Protein AF-A0A843EEY3-F1 (afdb_monomer)

Mean predicted aligned error: 19.27 Å

Structure (mmCIF, N/CA/C/O backbone):
data_AF-A0A843EEY3-F1
#
_entry.id   AF-A0A843EEY3-F1
#
loop_
_atom_site.group_PDB
_atom_site.id
_atom_site.type_symbol
_atom_site.label_atom_id
_atom_site.label_alt_id
_atom_site.label_comp_id
_atom_site.label_asym_id
_atom_site.label_entity_id
_atom_site.label_seq_id
_atom_site.pdbx_PDB_ins_code
_atom_site.Cartn_x
_atom_site.Cartn_y
_atom_site.Cartn_z
_atom_site.occupancy
_atom_site.B_iso_or_equiv
_atom_site.auth_seq_id
_atom_site.auth_comp_id
_atom_site.auth_asym_id
_atom_site.auth_atom_id
_atom_site.pdbx_PDB_model_num
ATOM 1 N N . MET A 1 1 ? 2.643 -1.012 39.631 1.00 60.97 1 MET A N 1
ATOM 2 C CA . MET A 1 1 ? 1.948 -1.486 38.415 1.00 60.97 1 MET A CA 1
ATOM 3 C C . MET A 1 1 ? 1.028 -2.614 38.824 1.00 60.97 1 MET A C 1
ATOM 5 O O . MET A 1 1 ? 1.503 -3.547 39.454 1.00 60.97 1 MET A O 1
ATOM 9 N N . ASP A 1 2 ? -0.264 -2.507 38.528 1.00 75.00 2 ASP A N 1
ATOM 10 C CA . ASP A 1 2 ? -1.244 -3.528 38.911 1.00 75.00 2 ASP A CA 1
ATOM 11 C C . ASP A 1 2 ? -0.943 -4.848 38.194 1.00 75.00 2 ASP A C 1
ATOM 13 O O . ASP A 1 2 ? -0.654 -4.845 36.996 1.00 75.00 2 ASP A O 1
ATOM 17 N N . ASN A 1 3 ? -1.066 -5.982 38.886 1.00 73.00 3 ASN A N 1
ATOM 18 C CA . ASN A 1 3 ? -0.782 -7.315 38.329 1.00 73.00 3 ASN A CA 1
ATOM 19 C C . ASN A 1 3 ? -1.557 -7.593 37.026 1.00 73.00 3 ASN A C 1
ATOM 21 O O . ASN A 1 3 ? -1.072 -8.295 36.144 1.00 73.00 3 ASN A O 1
ATOM 25 N N . LYS A 1 4 ? -2.734 -6.973 36.867 1.00 73.25 4 LYS A N 1
ATOM 26 C CA . LYS A 1 4 ? -3.546 -7.020 35.642 1.00 73.25 4 LYS A CA 1
ATOM 27 C C . LYS A 1 4 ? -2.862 -6.333 34.452 1.00 73.25 4 LYS A C 1
ATOM 29 O O . LYS A 1 4 ? -2.910 -6.849 33.343 1.00 73.25 4 LYS A O 1
ATOM 34 N N . ARG A 1 5 ? -2.189 -5.199 34.679 1.00 73.94 5 ARG A N 1
ATOM 35 C CA . ARG A 1 5 ? -1.432 -4.470 33.646 1.00 73.94 5 ARG A CA 1
ATOM 36 C C . ARG A 1 5 ? -0.145 -5.208 33.272 1.00 73.94 5 ARG A C 1
ATOM 38 O O . ARG A 1 5 ? 0.226 -5.209 32.107 1.00 73.94 5 ARG A O 1
ATOM 45 N N . LEU A 1 6 ? 0.492 -5.875 34.240 1.00 74.94 6 LEU A N 1
ATOM 46 C CA . LEU A 1 6 ? 1.671 -6.713 33.997 1.00 74.94 6 LEU A CA 1
ATOM 47 C C . LEU A 1 6 ? 1.334 -7.910 33.088 1.00 74.94 6 LEU A C 1
ATOM 49 O O . LEU A 1 6 ? 2.068 -8.197 32.150 1.00 74.94 6 LEU A O 1
ATOM 53 N N . LEU A 1 7 ? 0.189 -8.559 33.325 1.00 77.81 7 LEU A N 1
ATOM 54 C CA . LEU A 1 7 ? -0.263 -9.722 32.554 1.00 77.81 7 LEU A CA 1
ATOM 55 C C . LEU A 1 7 ? -0.549 -9.359 31.087 1.00 77.81 7 LEU A C 1
ATOM 57 O O . LEU A 1 7 ? -0.146 -10.087 30.182 1.00 77.81 7 LEU A O 1
ATOM 61 N N . ILE A 1 8 ? -1.162 -8.195 30.849 1.00 79.44 8 ILE A N 1
ATOM 62 C CA . ILE A 1 8 ? -1.425 -7.681 29.496 1.00 79.44 8 ILE A CA 1
ATOM 63 C C . ILE A 1 8 ? -0.113 -7.419 28.743 1.00 79.44 8 ILE A C 1
ATOM 65 O O . ILE A 1 8 ? 0.016 -7.831 27.595 1.00 79.44 8 ILE A O 1
ATOM 69 N N . ILE A 1 9 ? 0.878 -6.801 29.394 1.00 80.44 9 ILE A N 1
ATOM 70 C CA . ILE A 1 9 ? 2.19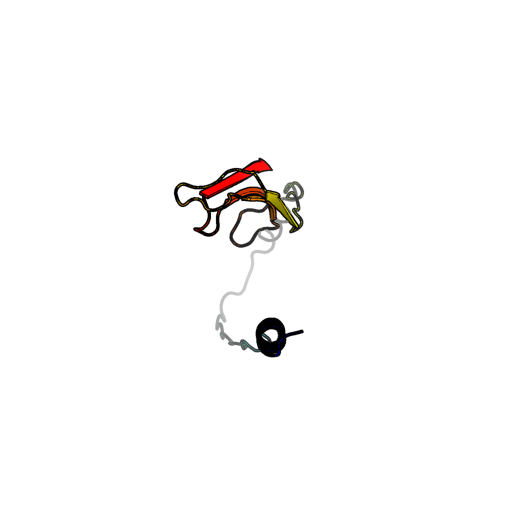1 -6.527 28.784 1.00 80.44 9 ILE A CA 1
ATOM 71 C C . ILE A 1 9 ? 2.947 -7.829 28.473 1.00 80.44 9 ILE A C 1
ATOM 73 O O . ILE A 1 9 ? 3.590 -7.943 27.434 1.00 80.44 9 ILE A O 1
ATOM 77 N N . CYS A 1 10 ? 2.861 -8.843 29.338 1.00 79.44 10 CYS A N 1
ATOM 78 C CA . CYS A 1 10 ? 3.481 -10.139 29.059 1.00 79.44 10 CYS A CA 1
ATOM 79 C C . CYS A 1 10 ? 2.838 -10.844 27.854 1.00 79.44 10 CYS A C 1
ATOM 81 O O . CYS A 1 10 ? 3.554 -11.409 27.029 1.00 79.44 10 CYS A O 1
ATOM 83 N N . LEU A 1 11 ? 1.509 -10.789 27.719 1.00 80.31 11 LEU A N 1
ATOM 84 C CA . LEU A 1 11 ? 0.793 -11.389 26.588 1.00 80.31 11 LEU A CA 1
ATOM 85 C C . LEU A 1 11 ? 1.164 -10.738 25.251 1.00 80.31 11 LEU A C 1
ATOM 87 O O . LEU A 1 11 ? 1.389 -11.451 24.273 1.00 80.31 11 LEU A O 1
ATOM 91 N N . THR A 1 12 ? 1.280 -9.408 25.203 1.00 77.75 12 THR A N 1
ATOM 92 C C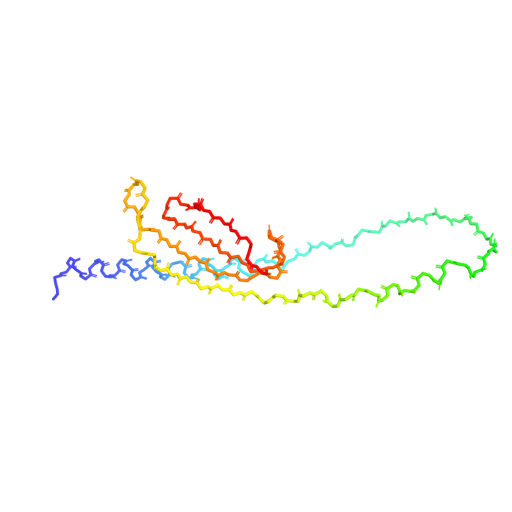A . THR A 1 12 ? 1.645 -8.704 23.964 1.00 77.75 12 THR A CA 1
ATOM 93 C C . THR A 1 12 ? 3.060 -9.050 23.504 1.00 77.75 12 THR A C 1
ATOM 95 O O . THR A 1 12 ? 3.270 -9.288 22.318 1.00 77.75 12 THR A O 1
ATOM 98 N N . ILE A 1 13 ? 4.020 -9.166 24.428 1.00 80.75 13 ILE A N 1
ATOM 99 C CA . ILE A 1 13 ? 5.407 -9.546 24.104 1.00 80.75 13 ILE A CA 1
ATOM 100 C C . ILE A 1 13 ? 5.479 -10.970 23.527 1.00 80.75 13 ILE A C 1
ATOM 102 O O . ILE A 1 13 ? 6.194 -11.201 22.552 1.00 80.75 13 ILE A O 1
ATOM 106 N N . ILE A 1 14 ? 4.718 -11.918 24.084 1.00 79.75 14 ILE A N 1
ATOM 107 C CA . ILE A 1 14 ? 4.691 -13.312 23.608 1.00 79.75 14 ILE A CA 1
ATOM 108 C C . ILE A 1 14 ? 4.133 -13.401 22.181 1.00 79.75 14 ILE A C 1
ATOM 110 O O . ILE A 1 14 ? 4.691 -14.114 21.348 1.00 79.75 14 ILE A O 1
ATOM 114 N N . ILE A 1 15 ? 3.065 -12.654 21.881 1.00 78.81 15 ILE A N 1
ATOM 115 C CA . ILE A 1 15 ? 2.452 -12.637 20.545 1.00 78.81 15 ILE A CA 1
ATOM 116 C C . ILE A 1 15 ? 3.428 -12.070 19.509 1.00 78.81 15 ILE A C 1
ATOM 118 O O . ILE A 1 15 ? 3.610 -12.668 18.450 1.00 78.81 15 ILE A O 1
ATOM 122 N N . VAL A 1 16 ? 4.104 -10.961 19.829 1.00 73.56 16 VAL A N 1
ATOM 123 C CA . VAL A 1 16 ? 5.089 -10.345 18.927 1.00 73.56 16 VAL A CA 1
ATOM 124 C C . VAL A 1 16 ? 6.239 -11.312 18.634 1.00 73.56 16 VAL A C 1
ATOM 126 O O . VAL A 1 16 ? 6.592 -11.496 17.473 1.00 73.56 16 VAL A O 1
ATOM 129 N N . LEU A 1 17 ? 6.777 -12.000 19.647 1.00 65.75 17 LEU A N 1
ATOM 130 C CA . LEU A 1 17 ? 7.860 -12.976 19.463 1.00 65.75 17 LEU A CA 1
ATOM 131 C C . LEU A 1 17 ? 7.447 -14.195 18.618 1.00 65.75 17 LEU A C 1
ATOM 133 O O . LEU A 1 17 ? 8.259 -14.696 17.840 1.00 65.75 17 LEU A O 1
ATOM 137 N N . GLY A 1 18 ? 6.198 -14.660 18.727 1.00 63.75 18 GLY A N 1
ATOM 138 C CA . GLY A 1 18 ? 5.697 -15.794 17.942 1.00 63.75 18 GLY A CA 1
ATOM 139 C C . GLY A 1 18 ? 5.648 -15.525 16.432 1.00 63.75 18 GLY A C 1
ATOM 140 O O . GLY A 1 18 ? 5.957 -16.412 15.637 1.00 63.75 18 GLY A O 1
ATOM 141 N N . ILE A 1 19 ? 5.332 -14.289 16.033 1.00 66.00 19 ILE A N 1
ATOM 142 C CA . ILE A 1 19 ? 5.238 -13.885 14.619 1.00 66.00 19 ILE A CA 1
ATOM 143 C C . ILE A 1 19 ? 6.622 -13.913 13.943 1.00 66.00 19 ILE A C 1
ATOM 145 O O . ILE A 1 19 ? 6.747 -14.375 12.807 1.00 66.00 19 ILE A O 1
ATOM 149 N N . PHE A 1 20 ? 7.680 -13.509 14.655 1.00 60.66 20 PHE A N 1
ATOM 150 C CA . PHE A 1 20 ? 9.050 -13.510 14.122 1.00 60.66 20 PHE A CA 1
ATOM 151 C C . PHE A 1 20 ? 9.599 -14.920 13.845 1.00 60.66 20 PHE A C 1
ATOM 153 O O . PHE A 1 20 ? 10.363 -15.104 12.898 1.00 60.66 20 PHE A O 1
ATOM 160 N N . ILE A 1 21 ? 9.196 -15.931 14.621 1.00 58.75 21 ILE A N 1
ATOM 161 C CA . ILE A 1 21 ? 9.662 -17.318 14.439 1.00 58.75 21 ILE A CA 1
ATOM 162 C C . ILE A 1 21 ? 8.978 -17.979 13.231 1.00 58.75 21 ILE A C 1
ATOM 164 O O . ILE A 1 21 ? 9.627 -18.711 12.483 1.00 58.75 21 ILE A O 1
ATOM 168 N N . GLY A 1 22 ? 7.691 -17.690 13.000 1.00 55.62 22 GLY A N 1
ATOM 169 C CA . GLY A 1 22 ? 6.935 -18.239 11.868 1.00 55.62 22 GLY A CA 1
ATOM 170 C C . GLY A 1 22 ? 7.460 -17.771 10.508 1.00 55.62 22 GLY A C 1
ATOM 171 O O . GLY A 1 22 ? 7.632 -18.584 9.601 1.00 55.62 22 GLY A O 1
ATOM 172 N N . ALA A 1 23 ? 7.796 -16.484 10.383 1.00 53.75 23 ALA A N 1
ATOM 173 C CA . ALA A 1 23 ? 8.346 -15.925 9.146 1.00 53.75 23 ALA A CA 1
ATOM 174 C C . ALA A 1 23 ? 9.760 -16.454 8.831 1.00 53.75 23 ALA A C 1
ATOM 176 O O . ALA A 1 23 ? 10.097 -16.670 7.667 1.00 53.75 23 ALA A O 1
ATOM 177 N N . PHE A 1 24 ? 10.577 -16.729 9.856 1.00 53.81 24 PHE A N 1
ATOM 178 C CA . PHE A 1 24 ? 11.932 -17.257 9.668 1.00 53.81 24 PHE A CA 1
ATOM 179 C C . PHE A 1 24 ? 11.942 -18.723 9.201 1.00 53.81 24 PHE A C 1
ATOM 181 O O . PHE A 1 24 ? 12.844 -19.137 8.475 1.00 53.81 24 PHE A O 1
ATOM 188 N N . TYR A 1 25 ? 10.925 -19.513 9.568 1.00 56.66 25 TYR A N 1
ATOM 189 C CA . TYR A 1 25 ? 10.840 -20.925 9.178 1.00 56.66 25 TYR A CA 1
ATOM 190 C C . TYR A 1 25 ? 10.437 -21.120 7.707 1.00 56.66 25 TYR A C 1
ATOM 192 O O . TYR A 1 25 ? 10.931 -22.035 7.049 1.00 56.66 25 TYR A O 1
ATOM 200 N N . VAL A 1 26 ? 9.587 -20.241 7.165 1.00 52.75 26 VAL A N 1
ATOM 201 C CA . VAL A 1 26 ? 9.113 -20.327 5.770 1.00 52.75 26 VAL A CA 1
ATOM 202 C C . VAL A 1 26 ? 10.234 -20.027 4.767 1.00 52.75 26 VAL A C 1
ATOM 204 O O . VAL A 1 26 ? 10.290 -20.643 3.706 1.00 52.75 26 VAL A O 1
ATOM 207 N N . MET A 1 27 ? 11.193 -19.167 5.121 1.00 46.66 27 MET A N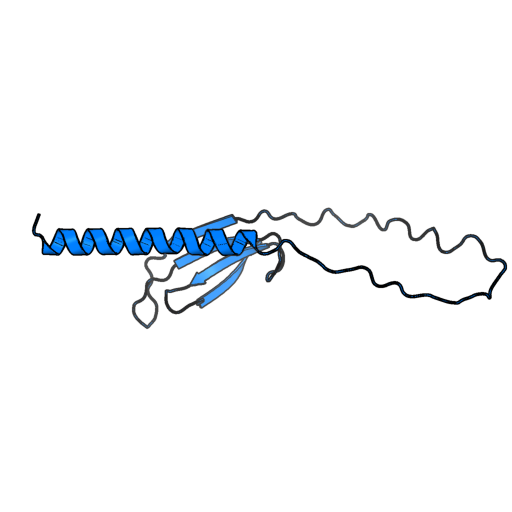 1
ATOM 208 C CA . MET A 1 27 ? 12.293 -18.794 4.222 1.00 46.66 27 MET A CA 1
ATOM 209 C C . MET A 1 27 ? 13.337 -19.911 4.013 1.00 46.66 27 MET A C 1
ATOM 211 O O . MET A 1 27 ? 14.090 -19.868 3.045 1.00 46.66 27 MET A O 1
ATOM 215 N N . ASN A 1 28 ? 13.394 -20.921 4.893 1.00 50.53 28 ASN A N 1
ATOM 216 C CA . ASN A 1 28 ? 14.415 -21.978 4.848 1.00 50.53 28 ASN A CA 1
ATOM 217 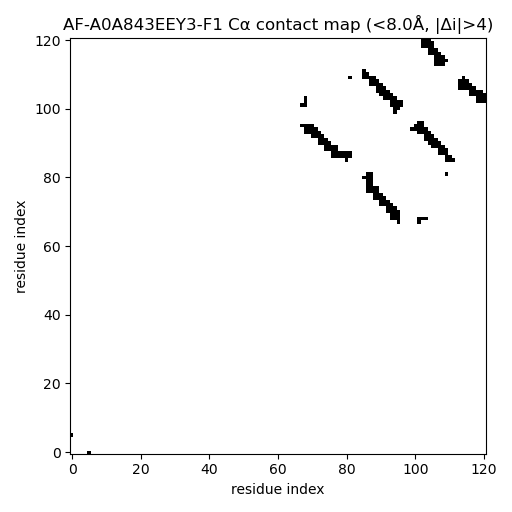C C . ASN A 1 28 ? 13.931 -23.295 4.196 1.00 50.53 28 ASN A C 1
ATOM 219 O O . ASN A 1 28 ? 14.676 -24.272 4.167 1.00 50.53 28 ASN A O 1
ATOM 223 N N . SER A 1 29 ? 12.697 -23.347 3.673 1.00 47.31 29 SER A N 1
ATOM 224 C CA . SER A 1 29 ? 12.103 -24.574 3.106 1.00 47.31 29 SER A CA 1
ATOM 225 C C . SER A 1 29 ? 12.149 -24.672 1.572 1.00 47.31 29 SER A C 1
ATOM 227 O O . SER A 1 29 ? 11.669 -25.663 1.025 1.00 47.31 29 SER A O 1
ATOM 229 N N . ASN A 1 30 ? 12.746 -23.712 0.858 1.00 48.00 30 ASN A N 1
ATOM 230 C CA . ASN A 1 30 ? 12.754 -23.719 -0.617 1.00 48.00 30 ASN A CA 1
ATOM 231 C C . ASN A 1 30 ? 14.033 -24.308 -1.235 1.00 48.00 30 ASN A C 1
ATOM 233 O O . ASN A 1 30 ? 14.332 -24.065 -2.400 1.00 48.00 30 ASN A O 1
ATOM 237 N N . ASN A 1 31 ? 14.779 -25.116 -0.479 1.00 52.81 31 ASN A N 1
ATOM 238 C CA . ASN A 1 31 ? 15.873 -25.917 -1.019 1.00 52.81 31 ASN A CA 1
ATOM 239 C C . ASN A 1 31 ? 15.448 -27.379 -1.137 1.00 52.81 31 ASN A C 1
ATOM 241 O O . ASN A 1 31 ? 15.730 -28.179 -0.245 1.00 52.81 31 ASN A O 1
ATOM 245 N N . SER A 1 32 ? 14.818 -27.746 -2.256 1.00 47.16 32 SER A N 1
ATOM 246 C CA . SER A 1 32 ? 15.125 -29.002 -2.953 1.00 47.16 32 SER A CA 1
ATOM 247 C C . SER A 1 32 ? 14.286 -29.221 -4.210 1.00 47.16 32 SER A C 1
ATOM 249 O O . SER A 1 32 ? 13.068 -29.264 -4.122 1.00 47.16 32 SER A O 1
ATOM 251 N N . LYS A 1 33 ? 15.029 -29.580 -5.268 1.00 49.09 33 LYS A N 1
ATOM 252 C CA . LYS A 1 33 ? 14.724 -30.566 -6.321 1.00 49.09 33 LYS A CA 1
ATOM 253 C C . LYS A 1 33 ? 13.689 -30.189 -7.375 1.00 49.09 33 LYS A C 1
ATOM 255 O O . LYS A 1 33 ? 12.537 -29.991 -7.050 1.00 49.09 33 LYS A O 1
ATOM 260 N N . ASP A 1 34 ? 14.146 -30.234 -8.627 1.00 46.41 34 ASP A N 1
ATOM 261 C CA . ASP A 1 34 ? 13.678 -31.185 -9.651 1.00 46.41 34 ASP A CA 1
ATOM 262 C C . ASP A 1 34 ? 14.841 -31.374 -10.653 1.00 46.41 34 ASP A C 1
ATOM 264 O O . ASP A 1 34 ? 15.374 -30.407 -11.187 1.00 46.41 34 ASP A O 1
ATOM 268 N N . ILE A 1 35 ? 15.588 -32.483 -10.587 1.00 46.72 35 ILE A N 1
ATOM 269 C CA . ILE A 1 35 ? 15.391 -33.778 -11.268 1.00 46.72 35 ILE A CA 1
ATOM 270 C C . ILE A 1 35 ? 15.475 -33.664 -12.796 1.00 46.72 35 ILE A C 1
ATOM 272 O O . ILE A 1 35 ? 14.621 -33.115 -13.479 1.00 46.72 35 ILE A O 1
ATOM 276 N N . SER A 1 36 ? 16.574 -34.232 -13.288 1.00 48.31 36 SER A N 1
ATOM 277 C CA . SER A 1 36 ? 16.856 -34.615 -14.661 1.00 48.31 36 SER A CA 1
ATOM 278 C C . SER A 1 36 ? 15.842 -35.629 -15.180 1.00 48.31 36 SER A C 1
ATOM 280 O O . SER A 1 36 ? 15.781 -36.723 -14.622 1.00 48.31 36 SER A O 1
ATOM 282 N N . ASP A 1 37 ? 15.194 -35.333 -16.303 1.00 42.19 37 ASP A N 1
ATOM 283 C CA . ASP A 1 37 ? 14.621 -36.365 -17.163 1.00 42.19 37 ASP A CA 1
ATOM 284 C C . ASP A 1 37 ? 15.286 -36.318 -18.537 1.00 42.19 37 ASP A C 1
ATOM 286 O O . ASP A 1 37 ? 15.348 -35.302 -19.231 1.00 42.19 37 ASP A O 1
ATOM 290 N N . SER A 1 38 ? 15.862 -37.464 -18.870 1.00 49.03 38 SER A N 1
ATOM 291 C CA . SER A 1 38 ? 16.482 -37.793 -20.140 1.00 49.03 38 SER A CA 1
ATOM 292 C C . SER A 1 38 ? 15.375 -38.082 -21.149 1.00 49.03 38 SER A C 1
ATOM 294 O O . SER A 1 38 ? 14.571 -38.987 -20.950 1.00 49.03 38 SER A O 1
ATOM 296 N N . ALA A 1 39 ? 15.341 -37.327 -22.245 1.00 43.16 39 ALA A N 1
ATOM 297 C CA . ALA A 1 39 ? 14.574 -37.698 -23.425 1.00 43.16 39 ALA A CA 1
ATOM 298 C C . ALA A 1 39 ? 15.559 -38.111 -24.519 1.00 43.16 39 ALA A C 1
ATOM 300 O O . ALA A 1 39 ? 16.147 -37.272 -25.205 1.00 43.16 39 ALA A O 1
ATOM 301 N N . ASP A 1 40 ? 15.748 -39.425 -24.632 1.00 45.19 40 ASP A N 1
ATOM 302 C CA . ASP A 1 40 ? 16.279 -40.090 -25.815 1.00 45.19 40 ASP A CA 1
ATOM 303 C C . ASP A 1 40 ? 15.550 -39.573 -27.063 1.00 45.19 40 ASP A C 1
ATOM 305 O O . ASP A 1 40 ? 14.380 -39.885 -27.293 1.00 45.19 40 ASP A O 1
ATOM 309 N N . LEU A 1 41 ? 16.244 -38.803 -27.901 1.00 45.50 41 LEU A N 1
ATOM 310 C CA . LEU A 1 41 ? 15.810 -38.546 -29.269 1.00 45.50 41 LEU A CA 1
ATOM 311 C C . LEU A 1 41 ? 16.693 -39.352 -30.214 1.00 45.50 41 LEU A C 1
ATOM 313 O O . LEU A 1 41 ? 17.769 -38.936 -30.639 1.00 45.50 41 LEU A O 1
ATOM 317 N N . ASN A 1 42 ? 16.183 -40.540 -30.533 1.00 45.72 42 ASN A N 1
ATOM 318 C CA . ASN A 1 42 ? 16.512 -41.270 -31.747 1.00 45.72 42 ASN A CA 1
ATOM 319 C C . ASN A 1 42 ? 16.244 -40.358 -32.952 1.00 45.72 42 ASN A C 1
ATOM 321 O O . ASN A 1 42 ? 15.089 -40.107 -33.291 1.00 45.72 42 ASN A O 1
ATOM 325 N N . LEU A 1 43 ? 17.297 -39.889 -33.616 1.00 39.88 43 LEU A N 1
ATOM 326 C CA . LEU A 1 43 ? 17.194 -39.437 -34.999 1.00 39.88 43 LEU A CA 1
ATOM 327 C C . LEU A 1 43 ? 18.508 -39.706 -35.737 1.00 39.88 43 LEU A C 1
ATOM 329 O O . LEU A 1 43 ? 19.292 -38.810 -36.041 1.00 39.88 43 LEU A O 1
ATOM 333 N N . SER A 1 44 ? 18.763 -40.987 -35.999 1.00 47.41 44 SER A N 1
ATOM 334 C CA . SER A 1 44 ? 19.738 -41.437 -36.991 1.00 47.41 44 SER A CA 1
ATOM 335 C C . SER A 1 44 ? 19.135 -41.339 -38.397 1.00 47.41 44 SER A C 1
ATOM 337 O O . SER A 1 44 ? 18.759 -42.351 -38.972 1.00 47.41 44 SER A O 1
ATOM 339 N N . ASP A 1 45 ? 18.978 -40.120 -38.897 1.00 50.12 45 ASP A N 1
ATOM 340 C CA . ASP A 1 45 ? 18.871 -39.754 -40.319 1.00 50.12 45 ASP A CA 1
ATOM 341 C C . ASP A 1 45 ? 18.564 -38.255 -40.305 1.00 50.12 45 ASP A C 1
ATOM 343 O O . ASP A 1 45 ? 17.506 -37.830 -39.861 1.00 50.12 45 ASP A O 1
ATOM 347 N N . ILE A 1 46 ? 19.503 -37.371 -40.605 1.00 44.88 46 ILE A N 1
ATOM 348 C CA . ILE A 1 46 ? 19.783 -36.968 -41.979 1.00 44.88 46 ILE A CA 1
ATOM 349 C C . ILE A 1 46 ? 21.188 -36.367 -41.977 1.00 44.88 46 ILE A C 1
ATOM 351 O O . ILE A 1 46 ? 21.476 -35.371 -41.307 1.00 44.88 46 ILE A O 1
ATOM 355 N N . ARG A 1 47 ? 22.083 -37.022 -42.712 1.00 39.00 47 ARG A N 1
ATOM 356 C CA . ARG A 1 47 ? 23.365 -36.461 -43.120 1.00 39.00 47 ARG A CA 1
ATOM 357 C C . ARG A 1 47 ? 23.131 -35.494 -44.281 1.00 39.00 47 ARG A C 1
ATOM 359 O O . ARG A 1 47 ? 22.273 -35.726 -45.121 1.00 39.00 47 ARG A O 1
ATOM 366 N N . GLU A 1 48 ? 24.035 -34.526 -44.333 1.00 38.38 48 GLU A N 1
ATOM 367 C CA . GLU A 1 48 ? 24.436 -33.739 -45.499 1.00 38.38 48 GLU A CA 1
ATOM 368 C C . GLU A 1 48 ? 23.694 -32.428 -45.797 1.00 38.38 48 GLU A C 1
ATOM 370 O O . GLU A 1 48 ? 22.562 -32.370 -46.257 1.00 38.38 48 GLU A O 1
ATOM 375 N N . ASP A 1 49 ? 24.485 -31.377 -45.575 1.00 39.78 49 ASP A N 1
ATOM 376 C CA . ASP A 1 49 ? 24.631 -30.216 -46.439 1.00 39.78 49 ASP A CA 1
ATOM 377 C C . ASP A 1 49 ? 23.447 -29.258 -46.527 1.00 39.78 49 ASP A C 1
ATOM 379 O O . ASP A 1 49 ? 22.550 -29.391 -47.347 1.00 39.78 49 ASP A O 1
ATOM 383 N N . ASN A 1 50 ? 23.496 -28.227 -45.683 1.00 38.94 50 ASN A N 1
ATOM 384 C CA . ASN A 1 50 ? 23.432 -26.835 -46.129 1.00 38.94 50 ASN A CA 1
ATOM 385 C C . ASN A 1 50 ? 23.946 -25.950 -44.990 1.00 38.94 50 ASN A C 1
ATOM 387 O O . ASN A 1 50 ? 23.221 -25.432 -44.138 1.00 38.94 50 ASN A O 1
ATOM 391 N N . SER A 1 51 ? 25.268 -25.827 -44.961 1.00 42.25 51 SER A N 1
ATOM 392 C CA . SER A 1 51 ? 25.968 -24.792 -44.224 1.00 42.25 51 SER A CA 1
ATOM 393 C C . SER A 1 51 ? 25.433 -23.400 -44.583 1.00 42.25 51 SER A C 1
ATOM 395 O O . SER A 1 51 ? 25.307 -23.071 -45.758 1.00 42.25 51 SER A O 1
ATOM 397 N N . SER A 1 52 ? 25.306 -22.551 -43.559 1.00 43.03 52 SER A N 1
ATOM 398 C CA . SER A 1 52 ? 25.668 -21.120 -43.590 1.00 43.03 52 SER A CA 1
ATOM 399 C C . SER A 1 52 ? 24.599 -20.015 -43.633 1.00 43.03 52 SER A C 1
ATOM 401 O O . SER A 1 52 ? 25.008 -18.858 -43.649 1.00 43.03 52 SER A O 1
ATOM 403 N N . GLU A 1 53 ? 23.292 -20.279 -43.484 1.00 43.97 53 GLU A N 1
ATOM 404 C CA . GLU A 1 53 ? 22.305 -19.1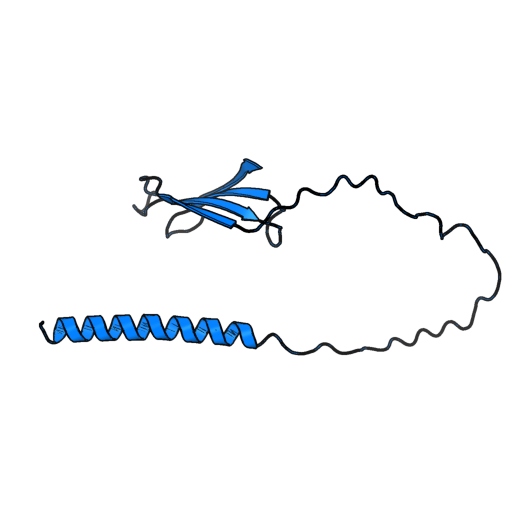66 -43.426 1.00 43.97 53 GLU A CA 1
ATOM 405 C C . GLU A 1 53 ? 21.556 -18.957 -42.095 1.00 43.97 53 GLU A C 1
ATOM 407 O O . GLU A 1 53 ? 21.085 -17.854 -41.840 1.00 43.97 53 GLU A O 1
ATOM 412 N N . ILE A 1 54 ? 21.540 -19.913 -41.156 1.00 41.94 54 ILE A N 1
ATOM 413 C CA . ILE A 1 54 ? 20.753 -19.768 -39.900 1.00 41.94 54 ILE A CA 1
ATOM 414 C C . ILE A 1 54 ? 21.603 -19.269 -38.705 1.00 41.94 54 ILE A C 1
ATOM 416 O O . ILE A 1 54 ? 21.150 -19.198 -37.568 1.00 41.94 54 ILE A O 1
ATOM 420 N N . LYS A 1 55 ? 22.861 -18.866 -38.933 1.00 40.97 55 LYS A N 1
ATOM 421 C CA . LYS A 1 55 ? 23.774 -18.350 -37.883 1.00 40.97 55 LYS A CA 1
ATOM 422 C C . LYS A 1 55 ? 24.087 -16.851 -37.992 1.00 40.97 55 LYS A C 1
ATOM 424 O O . LYS A 1 55 ? 25.135 -16.407 -37.531 1.00 40.97 55 LYS A O 1
ATOM 429 N N . LYS A 1 56 ? 23.181 -16.061 -38.583 1.00 42.75 56 LYS A N 1
ATOM 430 C CA . LYS A 1 56 ? 23.293 -14.590 -38.680 1.00 42.75 56 LYS A CA 1
ATOM 431 C C . LYS A 1 56 ? 22.038 -13.801 -38.280 1.00 42.75 56 LYS A C 1
ATOM 433 O O . LYS A 1 56 ? 21.975 -12.614 -38.560 1.00 42.75 56 LYS A O 1
ATOM 438 N N . ALA A 1 57 ? 21.107 -14.382 -37.524 1.00 40.38 57 ALA A N 1
ATOM 439 C CA . ALA A 1 57 ? 20.172 -13.579 -36.720 1.00 40.38 57 ALA A CA 1
ATOM 440 C C . ALA A 1 57 ? 20.822 -13.182 -35.373 1.00 40.38 57 ALA A C 1
ATOM 442 O O . ALA A 1 57 ? 20.218 -13.276 -34.309 1.00 40.38 57 ALA A O 1
ATOM 443 N N . TYR A 1 58 ? 22.109 -12.818 -35.419 1.00 40.38 58 TYR A N 1
ATOM 444 C CA . TYR A 1 58 ? 22.802 -12.195 -34.303 1.00 40.38 58 TYR A CA 1
ATOM 445 C C . TYR A 1 58 ? 22.301 -10.760 -34.201 1.00 40.38 58 TYR A C 1
ATOM 447 O O . TYR A 1 58 ? 22.531 -9.963 -35.104 1.00 40.38 58 TYR A O 1
ATOM 455 N N . MET A 1 59 ? 21.715 -10.457 -33.049 1.00 49.38 59 MET A N 1
ATOM 456 C CA . MET A 1 59 ? 21.733 -9.127 -32.451 1.00 49.38 59 MET A CA 1
ATOM 457 C C . MET A 1 59 ? 20.951 -8.067 -33.223 1.00 49.38 59 MET A C 1
ATOM 459 O O . MET A 1 59 ? 21.520 -7.140 -33.791 1.00 49.38 59 MET A O 1
ATOM 463 N N . ASP A 1 60 ? 19.627 -8.134 -33.106 1.00 47.50 60 ASP A N 1
ATOM 464 C CA . ASP A 1 60 ? 18.864 -6.896 -32.976 1.00 47.50 60 ASP A CA 1
ATOM 465 C C . ASP A 1 60 ? 19.204 -6.279 -31.606 1.00 47.50 60 ASP A C 1
ATOM 467 O O . ASP A 1 60 ? 18.531 -6.490 -30.599 1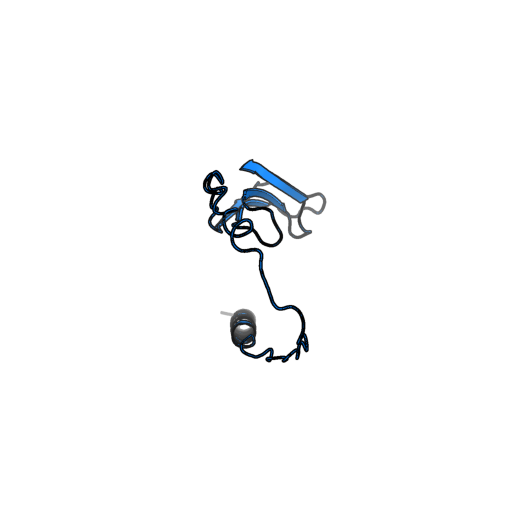.00 47.50 60 ASP A O 1
ATOM 471 N N . SER A 1 61 ? 20.366 -5.629 -31.534 1.00 46.16 61 SER A N 1
ATOM 472 C CA . SER A 1 61 ? 20.836 -4.888 -30.365 1.00 46.16 61 SER A CA 1
ATOM 473 C C . SER A 1 61 ? 20.332 -3.442 -30.377 1.00 46.16 61 SER A C 1
ATOM 475 O O . SER A 1 61 ? 21.008 -2.568 -29.843 1.00 46.16 61 SER A O 1
ATOM 477 N N . ASP A 1 62 ? 19.164 -3.183 -30.972 1.00 50.25 62 ASP A N 1
ATOM 478 C CA . ASP A 1 62 ? 18.445 -1.913 -30.825 1.00 50.25 62 ASP A CA 1
ATOM 479 C C . ASP A 1 62 ? 17.426 -1.950 -29.673 1.00 50.25 62 ASP A C 1
ATOM 481 O O . ASP A 1 62 ? 16.611 -1.033 -29.507 1.00 50.25 62 ASP A O 1
ATOM 485 N N . SER A 1 63 ? 17.498 -2.957 -28.792 1.00 55.28 63 SER A N 1
ATOM 486 C CA . SER A 1 63 ? 16.849 -2.874 -27.486 1.00 55.28 63 SER A CA 1
ATOM 487 C C . SER A 1 63 ? 17.518 -1.753 -26.687 1.00 55.28 63 SER A C 1
ATOM 489 O O . SER A 1 63 ? 18.535 -1.960 -26.017 1.00 55.28 63 SER A O 1
ATOM 491 N N . LYS A 1 64 ? 16.949 -0.543 -26.758 1.00 61.56 64 LYS A N 1
ATOM 492 C CA . LYS A 1 64 ? 17.197 0.526 -25.781 1.00 61.56 64 LYS A CA 1
ATOM 493 C C . LYS A 1 64 ? 17.236 -0.122 -24.394 1.00 61.56 64 LYS A C 1
ATOM 495 O O . LYS A 1 64 ? 16.360 -0.953 -24.136 1.00 61.56 64 L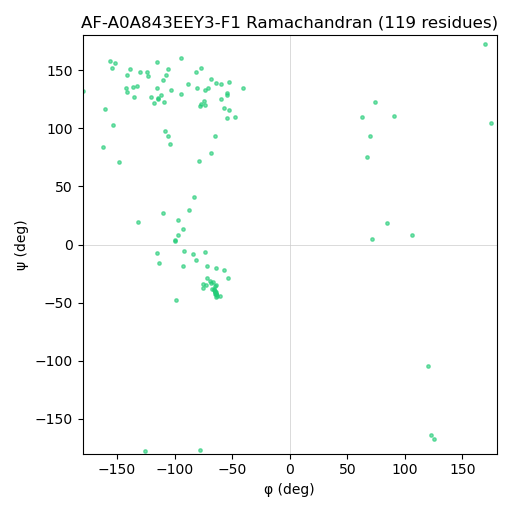YS A O 1
ATOM 500 N N . PRO A 1 65 ? 18.208 0.207 -23.523 1.00 59.91 65 PRO A N 1
ATOM 501 C CA . PRO A 1 65 ? 18.271 -0.405 -22.205 1.00 59.91 65 PRO A CA 1
ATOM 502 C C . PRO A 1 65 ? 16.903 -0.238 -21.547 1.00 59.91 65 PRO A C 1
ATOM 504 O O . PRO A 1 65 ? 16.429 0.890 -21.380 1.00 59.91 65 PRO A O 1
ATOM 507 N N . ALA A 1 66 ? 16.228 -1.362 -21.284 1.00 70.50 66 ALA A N 1
ATOM 508 C CA . ALA A 1 66 ? 14.939 -1.348 -20.617 1.00 70.50 66 ALA A CA 1
ATOM 509 C C . ALA A 1 66 ? 15.124 -0.576 -19.310 1.00 70.50 66 ALA A C 1
ATOM 511 O O . ALA A 1 66 ? 16.103 -0.798 -18.591 1.00 70.50 66 ALA A O 1
ATOM 512 N N . LYS A 1 67 ? 14.238 0.389 -19.043 1.00 80.12 67 LYS A N 1
ATOM 513 C CA . LYS A 1 67 ? 14.324 1.199 -17.829 1.00 80.12 67 LYS A CA 1
ATOM 514 C C . LYS A 1 67 ? 14.289 0.246 -16.634 1.00 80.12 67 LYS A C 1
ATOM 516 O O . LYS A 1 67 ? 13.320 -0.487 -16.460 1.00 80.12 67 LYS A O 1
ATOM 521 N N . HIS A 1 68 ? 15.371 0.233 -15.864 1.00 87.56 68 HIS A N 1
ATOM 522 C CA . HIS A 1 68 ? 15.468 -0.559 -14.649 1.00 87.56 68 HIS A CA 1
ATOM 523 C C . HIS A 1 68 ? 14.757 0.184 -13.517 1.00 87.56 68 HIS A C 1
ATOM 525 O O . HIS A 1 68 ? 14.925 1.398 -13.374 1.00 87.56 68 HIS A O 1
ATOM 531 N N . TYR A 1 69 ? 13.955 -0.542 -12.746 1.00 92.44 69 TYR A N 1
ATOM 532 C CA . TYR A 1 69 ? 13.258 -0.037 -11.571 1.00 92.44 69 TYR A CA 1
ATOM 533 C C . TYR A 1 69 ? 13.713 -0.860 -10.375 1.00 92.44 69 TYR A C 1
ATOM 535 O O . TYR A 1 69 ? 13.631 -2.084 -10.418 1.00 92.44 69 TYR A O 1
ATOM 543 N N . ASP A 1 70 ? 14.179 -0.187 -9.329 1.00 93.50 70 ASP A N 1
ATOM 544 C CA . ASP A 1 70 ? 14.468 -0.821 -8.044 1.00 93.50 70 ASP A CA 1
ATOM 545 C C . ASP A 1 70 ? 13.175 -0.967 -7.235 1.00 93.50 70 ASP A C 1
ATOM 547 O O . ASP A 1 70 ? 12.290 -0.109 -7.321 1.00 93.50 70 ASP A O 1
ATOM 551 N N . ASP A 1 71 ? 13.084 -2.009 -6.411 1.00 95.50 71 ASP A N 1
ATOM 552 C CA . ASP A 1 71 ? 11.941 -2.212 -5.520 1.00 95.50 71 ASP A CA 1
ATOM 553 C C . ASP A 1 71 ? 12.039 -1.292 -4.296 1.00 95.50 71 ASP A C 1
ATOM 555 O O . ASP A 1 71 ? 12.983 -1.374 -3.504 1.00 95.50 71 ASP A O 1
ATOM 559 N N . TRP A 1 72 ? 11.054 -0.413 -4.113 1.00 96.31 72 TRP A N 1
ATOM 560 C CA . TRP A 1 72 ? 10.927 0.415 -2.910 1.00 96.31 72 TRP A CA 1
ATOM 561 C C . TRP A 1 72 ? 9.486 0.870 -2.701 1.00 96.31 72 TRP A C 1
ATOM 563 O O . TRP A 1 72 ? 8.723 0.964 -3.653 1.00 96.31 72 TRP A O 1
ATOM 573 N N . GLN A 1 73 ? 9.123 1.227 -1.468 1.00 97.06 73 GLN A N 1
ATOM 574 C CA . GLN A 1 73 ? 7.793 1.736 -1.127 1.00 97.06 73 GLN A CA 1
ATOM 575 C C . GLN A 1 73 ? 7.876 2.854 -0.084 1.00 97.06 73 GLN A C 1
ATOM 577 O O . GLN A 1 73 ? 8.745 2.848 0.790 1.00 97.06 73 GLN A O 1
ATOM 582 N N . LYS A 1 74 ? 6.973 3.831 -0.195 1.00 96.62 74 LYS A N 1
ATOM 583 C CA . LYS A 1 74 ? 6.760 4.911 0.771 1.00 96.62 74 LYS A CA 1
ATOM 584 C C . LYS A 1 74 ? 5.275 5.108 1.021 1.00 96.62 74 LYS A C 1
ATOM 586 O O . LYS A 1 74 ? 4.527 5.372 0.082 1.00 96.62 74 LYS A O 1
ATOM 591 N N . ASP A 1 75 ? 4.897 5.082 2.290 1.00 95.88 75 ASP A N 1
ATOM 592 C CA . ASP A 1 75 ? 3.511 5.227 2.721 1.00 95.88 75 ASP A CA 1
ATOM 593 C C . ASP A 1 75 ? 3.276 6.595 3.363 1.00 95.88 75 ASP A C 1
ATOM 595 O O . ASP A 1 75 ? 4.151 7.161 4.025 1.00 95.88 75 ASP A O 1
ATOM 599 N N . TYR A 1 76 ? 2.079 7.128 3.149 1.00 95.25 76 TYR A N 1
ATOM 600 C CA . TYR A 1 76 ? 1.647 8.439 3.603 1.00 95.25 76 TYR A CA 1
ATOM 601 C C . TYR A 1 76 ? 0.236 8.343 4.181 1.00 95.25 76 TYR A C 1
ATOM 603 O O . TYR A 1 76 ? -0.662 7.766 3.569 1.00 95.25 76 TYR A O 1
ATOM 611 N N . GLU A 1 77 ? 0.017 8.979 5.327 1.00 94.25 77 GLU A N 1
ATOM 612 C CA . GLU A 1 77 ? -1.334 9.248 5.815 1.00 94.25 77 GLU A CA 1
ATOM 613 C C . GLU A 1 77 ? -1.965 10.362 4.980 1.00 94.25 77 GLU A C 1
ATOM 615 O O . GLU A 1 77 ? -1.343 11.398 4.729 1.00 94.25 77 GLU A O 1
ATOM 620 N N . THR A 1 78 ? -3.208 10.161 4.544 1.00 94.62 78 THR A N 1
ATOM 621 C CA . THR A 1 78 ? -3.927 11.178 3.759 1.00 94.62 78 THR A CA 1
ATOM 622 C C . THR A 1 78 ? -4.781 12.103 4.627 1.00 94.62 78 THR A C 1
ATOM 624 O O . THR A 1 78 ? -5.172 13.177 4.177 1.00 94.62 78 THR A O 1
ATOM 627 N N . GLY A 1 79 ? -5.084 11.692 5.865 1.00 96.12 79 GLY A N 1
ATOM 628 C CA . GLY A 1 79 ? -6.064 12.352 6.733 1.00 96.12 79 GLY A CA 1
ATOM 629 C C . GLY A 1 79 ? -7.522 12.157 6.292 1.00 96.12 79 GLY A C 1
ATOM 630 O O . GLY A 1 79 ? -8.418 12.749 6.892 1.00 96.12 79 GLY A O 1
ATOM 631 N N . LEU A 1 80 ? -7.761 11.351 5.254 1.00 96.31 80 LEU A N 1
ATOM 632 C CA . LEU A 1 80 ? -9.086 10.967 4.780 1.00 96.31 80 LEU A CA 1
ATOM 633 C C . LEU A 1 80 ? -9.508 9.634 5.400 1.00 96.31 80 LEU A C 1
ATOM 635 O O . LEU A 1 80 ? -8.670 8.858 5.860 1.00 96.31 80 LEU A O 1
ATOM 639 N N . TYR A 1 81 ? -10.811 9.377 5.372 1.00 95.94 81 TYR A N 1
ATOM 640 C CA . TYR A 1 81 ? -11.426 8.154 5.873 1.00 95.94 81 TYR A CA 1
ATOM 641 C C . TYR A 1 81 ? -12.358 7.587 4.802 1.00 95.94 81 TYR A C 1
ATOM 643 O O . TYR A 1 81 ? -12.925 8.353 4.016 1.00 95.94 81 TYR A O 1
ATOM 651 N N . ASP A 1 82 ? -12.489 6.266 4.753 1.00 94.12 82 ASP A N 1
ATOM 652 C CA . ASP A 1 82 ? -13.442 5.593 3.874 1.00 94.12 82 ASP A CA 1
ATOM 653 C C . ASP A 1 82 ? -14.879 5.653 4.429 1.00 94.12 82 ASP A C 1
ATOM 655 O O . ASP A 1 82 ? -15.158 6.288 5.451 1.00 94.12 82 ASP A O 1
ATOM 659 N N . GLU A 1 83 ? -15.823 5.017 3.732 1.00 94.75 83 GLU A N 1
ATOM 660 C CA . GLU A 1 83 ? -17.240 5.008 4.120 1.00 94.75 83 GLU A CA 1
ATOM 661 C C . GLU A 1 83 ? -17.518 4.303 5.461 1.00 94.75 83 GLU A C 1
ATOM 663 O O . GLU A 1 83 ? -18.545 4.570 6.090 1.00 94.75 83 GLU A O 1
ATOM 668 N N . TYR A 1 84 ? -16.602 3.445 5.921 1.00 94.94 84 TYR A N 1
ATOM 669 C CA . TYR A 1 84 ? -16.687 2.724 7.193 1.00 94.94 84 TYR A CA 1
ATOM 670 C C . TYR A 1 84 ? -16.002 3.486 8.336 1.00 94.94 84 TYR A C 1
ATOM 672 O O . TYR A 1 84 ? -16.128 3.104 9.501 1.00 94.94 84 TYR A O 1
ATOM 680 N N . GLY A 1 85 ? -15.343 4.606 8.020 1.00 94.62 85 GLY A N 1
ATOM 681 C CA . GLY A 1 85 ? -14.599 5.415 8.976 1.00 94.62 85 GLY A CA 1
ATOM 682 C C . GLY A 1 85 ? -13.173 4.920 9.206 1.00 94.62 85 GLY A C 1
ATOM 683 O O . GLY A 1 85 ? -12.568 5.303 10.209 1.00 94.62 85 GLY A O 1
ATOM 684 N N . ASP A 1 86 ? -12.625 4.102 8.305 1.00 96.00 86 ASP A N 1
ATOM 685 C CA . ASP A 1 86 ? -11.242 3.642 8.377 1.00 96.00 86 ASP A CA 1
ATOM 686 C C . ASP A 1 86 ? -10.292 4.624 7.667 1.00 96.00 86 ASP A C 1
ATOM 688 O O . ASP A 1 86 ? -10.622 5.127 6.589 1.00 96.00 86 ASP A O 1
ATOM 692 N N . PRO A 1 87 ? -9.104 4.926 8.233 1.00 96.44 87 PRO A N 1
ATOM 693 C CA . PRO A 1 87 ? -8.146 5.830 7.605 1.00 96.44 87 PRO A CA 1
ATOM 694 C C . PRO A 1 87 ? -7.693 5.338 6.228 1.00 96.44 87 PRO A C 1
ATOM 696 O O . PRO A 1 87 ? -7.367 4.163 6.044 1.00 96.44 87 PRO A O 1
ATOM 699 N N . ILE A 1 88 ? -7.601 6.267 5.279 1.00 97.00 88 ILE A N 1
ATOM 700 C CA . ILE A 1 88 ? -7.059 6.014 3.946 1.00 97.00 88 ILE A CA 1
ATOM 701 C C . ILE A 1 88 ? -5.574 6.378 3.923 1.00 97.00 88 ILE A C 1
ATOM 703 O O . ILE A 1 88 ? -5.168 7.498 4.262 1.00 97.00 88 ILE A O 1
ATOM 707 N N . TYR A 1 89 ? -4.765 5.447 3.438 1.00 97.69 89 TYR A N 1
ATOM 708 C CA . TYR A 1 89 ? -3.337 5.606 3.212 1.00 97.69 89 TYR A CA 1
ATOM 709 C C . TYR A 1 89 ? -3.050 5.740 1.722 1.00 97.69 89 TYR A C 1
ATOM 711 O O . TYR A 1 89 ? -3.774 5.208 0.881 1.00 97.69 89 TYR A O 1
ATOM 719 N N . ARG A 1 90 ? -1.974 6.457 1.402 1.00 97.44 90 ARG A N 1
ATOM 720 C CA . ARG A 1 90 ? -1.410 6.543 0.057 1.00 97.44 90 ARG A CA 1
ATOM 721 C C . ARG A 1 90 ? -0.028 5.911 0.062 1.00 97.44 90 ARG A C 1
ATOM 723 O O . ARG A 1 90 ? 0.836 6.360 0.808 1.00 97.44 90 ARG A O 1
ATOM 730 N N 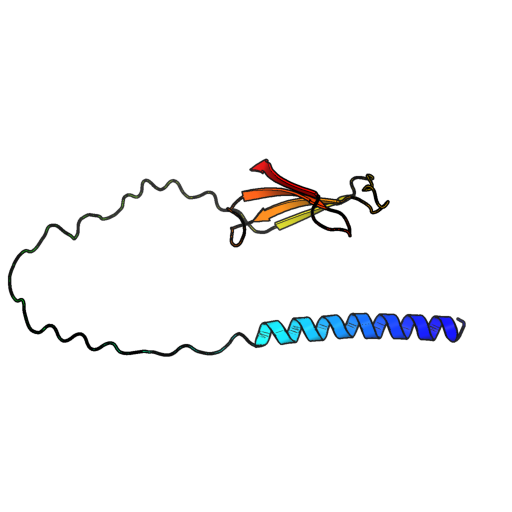. SER A 1 91 ? 0.207 4.953 -0.816 1.00 97.62 91 SER A N 1
ATOM 731 C CA . SER A 1 91 ? 1.507 4.326 -1.029 1.00 97.62 91 SER A CA 1
ATOM 732 C C . SER A 1 91 ? 2.045 4.712 -2.394 1.00 97.62 91 SER A C 1
ATOM 734 O O . SER A 1 91 ? 1.356 4.563 -3.395 1.00 97.62 91 SER A O 1
ATOM 736 N N . VAL A 1 92 ? 3.282 5.193 -2.445 1.00 97.38 92 VAL A N 1
ATOM 737 C CA . VAL A 1 92 ? 4.035 5.333 -3.693 1.00 97.38 92 VAL A CA 1
ATOM 738 C C . VAL A 1 92 ? 5.131 4.285 -3.675 1.00 97.38 92 VAL A C 1
ATOM 740 O O . VAL A 1 92 ? 5.944 4.271 -2.750 1.00 97.38 92 VAL A O 1
ATOM 743 N N . PHE A 1 93 ? 5.159 3.411 -4.672 1.00 96.25 93 PHE A N 1
ATOM 744 C CA . PHE A 1 93 ? 6.129 2.325 -4.737 1.00 96.25 93 PHE A CA 1
ATOM 745 C C . PHE A 1 93 ? 6.662 2.121 -6.149 1.00 96.25 93 PHE A C 1
ATOM 747 O O . PHE A 1 93 ? 5.995 2.420 -7.131 1.00 96.25 93 PHE A O 1
ATOM 754 N N . SER A 1 94 ? 7.889 1.633 -6.240 1.00 96.12 94 SER A N 1
ATOM 755 C CA . SER A 1 94 ? 8.529 1.188 -7.470 1.00 96.12 94 SER A CA 1
ATOM 756 C C . SER A 1 94 ? 8.668 -0.320 -7.421 1.00 96.12 94 SER A C 1
ATOM 758 O O . SER A 1 94 ? 8.963 -0.879 -6.365 1.00 96.12 94 SER A O 1
ATOM 760 N N . THR A 1 95 ? 8.454 -0.962 -8.561 1.00 94.31 95 THR A N 1
ATOM 761 C CA . THR A 1 95 ? 8.621 -2.400 -8.722 1.00 94.31 95 THR A CA 1
ATOM 762 C C . THR A 1 95 ? 9.420 -2.706 -9.979 1.00 94.31 95 THR A C 1
ATOM 764 O O . THR A 1 95 ? 9.198 -2.129 -11.044 1.00 94.31 95 THR A O 1
ATOM 767 N N . SER A 1 96 ? 10.352 -3.637 -9.840 1.00 93.50 96 SER A N 1
ATOM 768 C CA . SER A 1 96 ? 11.130 -4.283 -10.889 1.00 93.50 96 SER A CA 1
ATOM 769 C C . SER A 1 96 ? 10.307 -5.293 -11.699 1.00 93.50 96 SER A C 1
ATOM 771 O O . SER A 1 96 ? 10.789 -5.793 -12.716 1.00 93.50 96 SER A O 1
ATOM 773 N N . GLY A 1 97 ? 9.065 -5.566 -11.283 1.00 87.88 97 GLY A N 1
ATOM 774 C CA . GLY A 1 97 ? 8.122 -6.462 -11.939 1.00 87.88 97 GLY A CA 1
ATOM 775 C C . GLY A 1 97 ? 7.634 -7.597 -11.032 1.00 87.88 97 GLY A C 1
ATOM 776 O O . GLY A 1 97 ? 7.760 -7.558 -9.811 1.00 87.88 97 GLY A O 1
ATOM 777 N N . GLY A 1 98 ? 7.046 -8.629 -11.641 1.00 86.62 98 GLY A N 1
ATOM 778 C CA . GLY A 1 98 ? 6.470 -9.786 -10.956 1.00 86.62 98 GLY A CA 1
ATOM 779 C C . GLY A 1 98 ? 4.984 -9.895 -11.269 1.00 86.62 98 GLY A C 1
ATOM 780 O O . GLY A 1 98 ? 4.614 -10.290 -12.369 1.00 86.62 98 GLY A O 1
ATOM 781 N N . GLN A 1 99 ? 4.139 -9.516 -10.311 1.00 84.00 99 GLN A N 1
ATOM 782 C CA . GLN A 1 99 ? 2.686 -9.377 -10.507 1.00 84.00 99 GLN A CA 1
ATOM 783 C C . GLN A 1 99 ? 2.287 -8.040 -11.161 1.00 84.00 99 GLN A C 1
ATOM 785 O O . GLN A 1 99 ? 1.175 -7.916 -11.666 1.00 84.00 99 GLN A O 1
ATOM 790 N N . TYR A 1 100 ? 3.210 -7.079 -11.211 1.00 86.81 100 TYR A N 1
ATOM 791 C CA . TYR A 1 100 ? 3.052 -5.783 -11.869 1.00 86.81 100 TYR A CA 1
ATOM 792 C C . TYR A 1 100 ? 4.018 -5.649 -13.045 1.00 86.81 100 TYR A C 1
ATOM 794 O O . TYR A 1 100 ? 5.073 -6.288 -13.072 1.00 86.81 100 TYR A O 1
ATOM 802 N N . GLU A 1 101 ? 3.699 -4.771 -13.998 1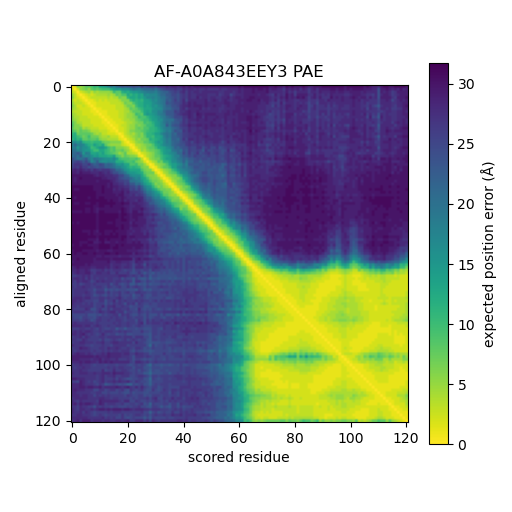.00 91.62 101 GLU A N 1
ATOM 803 C CA . GLU A 1 101 ? 4.701 -4.309 -14.959 1.00 91.62 101 GLU A CA 1
ATOM 804 C C . GLU A 1 101 ? 5.744 -3.441 -14.239 1.00 91.62 101 GLU A C 1
ATOM 806 O O . GLU A 1 101 ? 5.359 -2.648 -13.371 1.00 91.62 101 GLU A O 1
ATOM 811 N N . PRO A 1 102 ? 7.040 -3.520 -14.600 1.00 93.75 102 PRO A N 1
ATOM 812 C CA . PRO A 1 102 ? 8.060 -2.680 -13.986 1.00 93.75 102 PRO A CA 1
ATOM 813 C C . PRO A 1 102 ? 7.689 -1.196 -14.096 1.00 93.75 102 PRO A C 1
ATOM 815 O O . PRO A 1 102 ? 7.334 -0.709 -15.177 1.00 93.75 102 PRO A O 1
ATOM 818 N N . GLY A 1 103 ? 7.717 -0.467 -12.985 1.00 94.75 103 GLY A N 1
ATOM 819 C CA . GLY A 1 103 ? 7.142 0.874 -12.934 1.00 94.75 103 GLY A CA 1
ATOM 820 C C . GLY A 1 103 ? 7.047 1.460 -11.537 1.00 94.75 103 GLY A C 1
ATOM 821 O O . GLY A 1 103 ? 7.282 0.780 -10.542 1.00 94.75 103 GLY A O 1
ATOM 822 N N . ILE A 1 104 ? 6.666 2.732 -11.481 1.00 94.94 104 ILE A N 1
ATOM 823 C CA . ILE A 1 104 ? 6.281 3.425 -10.254 1.00 94.94 104 ILE A CA 1
ATOM 824 C C . ILE A 1 104 ? 4.759 3.524 -10.221 1.00 94.94 104 ILE A C 1
ATOM 826 O O . ILE A 1 104 ? 4.136 3.934 -11.202 1.00 94.94 104 ILE A O 1
ATOM 830 N N . TYR A 1 105 ? 4.178 3.191 -9.080 1.00 96.56 105 TYR A N 1
ATOM 831 C CA . TYR A 1 105 ? 2.749 3.153 -8.826 1.00 96.56 105 TYR A CA 1
ATOM 832 C C . TYR A 1 105 ? 2.399 4.033 -7.632 1.00 96.56 105 TYR A C 1
ATOM 834 O O . TYR A 1 105 ? 3.183 4.191 -6.694 1.00 96.56 105 TYR A O 1
ATOM 842 N N . GLU A 1 106 ? 1.201 4.596 -7.681 1.00 97.31 106 GLU A N 1
ATOM 843 C CA . GLU A 1 106 ? 0.525 5.218 -6.554 1.00 97.31 106 GLU A CA 1
ATOM 844 C C . GLU A 1 106 ? -0.726 4.399 -6.235 1.00 97.31 106 GLU A C 1
ATOM 846 O O . GLU A 1 106 ? -1.553 4.156 -7.113 1.00 97.31 106 GLU A O 1
ATOM 851 N N . ALA A 1 107 ? -0.862 3.969 -4.985 1.00 96.62 107 ALA A N 1
ATOM 852 C CA . ALA A 1 107 ? -2.000 3.211 -4.493 1.00 96.62 107 ALA A CA 1
ATOM 853 C C . ALA A 1 107 ? -2.654 3.915 -3.309 1.00 96.62 107 ALA A C 1
ATOM 855 O O . ALA A 1 107 ? -1.977 4.496 -2.463 1.00 96.62 107 ALA A O 1
ATOM 856 N N . TYR A 1 108 ? -3.972 3.808 -3.228 1.00 96.75 108 TYR A N 1
ATOM 857 C CA . TYR A 1 108 ? -4.775 4.211 -2.086 1.00 96.75 108 TYR A CA 1
ATOM 858 C C . TYR A 1 108 ? -5.425 2.974 -1.487 1.00 96.75 108 TYR A C 1
ATOM 860 O O . TYR A 1 108 ? -5.966 2.146 -2.221 1.00 96.75 108 TYR A O 1
ATOM 868 N N . TRP A 1 109 ? -5.389 2.844 -0.167 1.00 96.62 109 TRP A N 1
ATOM 869 C CA . TRP A 1 109 ? -5.928 1.682 0.536 1.00 96.62 109 TRP A CA 1
ATOM 870 C C . TRP A 1 109 ? -6.384 2.052 1.948 1.00 96.62 109 TRP A C 1
ATOM 872 O O . TRP A 1 109 ? -5.914 3.034 2.523 1.00 96.62 109 TRP A O 1
ATOM 882 N N . SER A 1 110 ? -7.302 1.264 2.499 1.00 96.56 110 SER A N 1
ATOM 883 C CA . SER A 1 110 ? -7.694 1.299 3.913 1.00 96.56 110 SER A CA 1
ATOM 884 C C . SER A 1 110 ? -7.554 -0.099 4.525 1.00 96.56 110 SER A C 1
ATOM 886 O O . SER A 1 110 ? -7.133 -1.047 3.856 1.00 96.56 110 SER A O 1
ATOM 888 N N . SER A 1 111 ? -7.912 -0.260 5.800 1.00 94.56 111 SER A N 1
ATOM 889 C CA . SER A 1 111 ? -7.989 -1.577 6.458 1.00 94.56 111 SER A CA 1
ATOM 890 C C . SER A 1 111 ? -8.943 -2.548 5.744 1.00 94.56 111 SER A C 1
ATOM 892 O O . SER A 1 111 ? -8.781 -3.762 5.870 1.00 94.56 111 SER A O 1
ATOM 894 N N . ASN A 1 112 ? -9.889 -2.023 4.957 1.00 93.69 112 ASN A N 1
ATOM 895 C CA . ASN A 1 112 ? -10.844 -2.793 4.163 1.00 93.69 112 ASN A CA 1
ATOM 896 C C . ASN A 1 112 ? -10.284 -3.246 2.804 1.00 93.69 112 ASN A C 1
ATOM 898 O O . ASN A 1 112 ? -10.917 -4.055 2.125 1.00 93.69 112 ASN A O 1
ATOM 902 N N . GLY A 1 113 ? -9.095 -2.773 2.414 1.00 92.38 113 GLY A N 1
ATOM 903 C CA . GLY A 1 113 ? -8.385 -3.215 1.216 1.00 92.38 113 GLY A CA 1
ATOM 904 C C . GLY A 1 113 ? -7.993 -2.086 0.253 1.00 92.38 113 GLY A C 1
ATOM 905 O O . GLY A 1 113 ? -8.021 -0.905 0.615 1.00 92.38 113 GLY A O 1
ATOM 906 N N . PRO A 1 114 ? -7.579 -2.443 -0.979 1.00 93.25 114 PRO A N 1
ATOM 907 C CA . PRO A 1 114 ? -7.184 -1.475 -1.994 1.00 93.25 114 PRO A CA 1
ATOM 908 C C . PRO A 1 114 ? -8.399 -0.711 -2.528 1.00 93.25 114 PRO A C 1
ATOM 910 O O . PRO A 1 114 ? -9.427 -1.294 -2.862 1.00 93.25 114 PRO A O 1
ATOM 913 N N . ILE A 1 115 ? -8.250 0.605 -2.640 1.00 94.94 115 ILE A N 1
ATOM 914 C CA . ILE A 1 115 ? -9.266 1.527 -3.161 1.00 94.94 115 ILE A CA 1
ATOM 915 C C . ILE A 1 115 ? -8.964 1.857 -4.620 1.00 94.94 115 ILE A C 1
ATOM 917 O O . ILE A 1 115 ? -9.847 1.824 -5.473 1.00 94.94 115 ILE A O 1
ATOM 921 N N . ASN A 1 116 ? -7.710 2.202 -4.907 1.00 93.50 116 ASN A N 1
ATOM 922 C CA . ASN A 1 116 ? -7.253 2.521 -6.252 1.00 93.50 116 ASN A CA 1
ATOM 923 C C . ASN A 1 116 ? -5.753 2.261 -6.371 1.00 93.50 116 ASN A C 1
ATOM 925 O O . ASN A 1 116 ? -5.020 2.411 -5.398 1.00 93.50 116 ASN A O 1
ATOM 929 N N . GLU A 1 117 ? -5.298 1.946 -7.573 1.00 94.81 117 GLU A N 1
ATOM 930 C CA . GLU A 1 117 ? -3.890 1.832 -7.918 1.00 94.81 117 GLU A CA 1
ATOM 931 C C . GLU A 1 117 ? -3.674 2.376 -9.331 1.00 94.81 117 GLU A C 1
ATOM 933 O O . GLU A 1 117 ? -4.456 2.124 -10.248 1.00 94.81 117 GLU A O 1
ATOM 938 N N . THR A 1 118 ? -2.642 3.191 -9.519 1.00 96.44 118 THR A N 1
ATOM 939 C CA . THR A 1 118 ? -2.358 3.842 -10.797 1.00 96.44 118 THR A CA 1
ATOM 940 C C . THR A 1 118 ? -0.859 3.870 -11.052 1.00 96.44 118 THR A C 1
ATOM 942 O O . THR A 1 118 ? -0.077 4.292 -10.203 1.00 96.44 118 THR A O 1
ATOM 945 N N . ARG A 1 119 ? -0.445 3.460 -12.255 1.00 95.25 119 ARG A N 1
ATOM 946 C CA . ARG A 1 119 ? 0.945 3.575 -12.708 1.00 95.25 119 ARG A CA 1
ATOM 947 C C . ARG A 1 119 ? 1.259 5.034 -13.045 1.00 95.25 119 ARG A C 1
ATOM 949 O O . ARG A 1 119 ? 0.600 5.626 -13.897 1.00 95.25 119 ARG A O 1
ATOM 956 N N . ILE A 1 120 ? 2.281 5.594 -12.406 1.00 94.88 120 ILE A N 1
ATOM 957 C CA . ILE A 1 120 ? 2.677 7.004 -12.531 1.00 94.88 120 ILE A CA 1
ATOM 958 C C . ILE A 1 120 ? 4.060 7.211 -13.166 1.00 94.88 120 ILE A C 1
ATOM 960 O O . ILE A 1 120 ? 4.414 8.356 -13.454 1.00 94.88 120 ILE A O 1
ATOM 964 N N . GLY A 1 121 ? 4.851 6.157 -13.421 1.00 84.69 121 GLY A N 1
ATOM 965 C CA . GLY A 1 121 ? 6.157 6.335 -14.074 1.00 84.69 121 GLY A CA 1
ATOM 966 C C . GLY A 1 121 ? 6.997 5.105 -14.327 1.00 84.69 121 GLY A C 1
ATOM 967 O O . GLY A 1 121 ? 6.603 3.980 -13.973 1.00 84.69 121 GLY A O 1
#

Nearest PDB structures (foldseek):
  3qoo-assembly1_A-2  TM=4.294E-01  e=9.343E-01  Thermanaerovibrio acidaminovorans DSM 6589
  5nxh-assembly1_C  TM=2.127E-01  e=1.115E+00  Tequatrovirus T4

Sequence (121 aa):
MDNKRLLIICLTIIIVLGIFIGAFYVMNSNNSKDISDSADLNLSDIREDNSSEIKKAYMDSDSKPAKHYDDWQKDYETGLYDEYGDPIYRSVFSTSGGQYEPGIYEAYWSSNGPINETRIG

Solvent-accessible surface area (backbone atoms only — not comparable to full-atom values): 7944 Å² total; per-residue (Å²): 132,58,71,70,59,53,52,54,55,52,51,54,54,53,55,58,56,53,55,61,54,58,61,59,56,63,73,70,67,82,81,75,87,85,83,91,79,89,78,89,75,90,67,98,74,81,83,82,88,81,86,86,75,89,86,67,87,71,70,87,74,78,68,67,81,72,85,85,43,66,75,48,77,48,78,42,83,66,89,44,60,50,99,87,68,41,60,31,33,38,36,43,32,31,28,62,44,83,98,49,76,61,30,27,34,42,33,33,32,37,92,91,40,83,74,48,74,44,82,75,86

Radius of gyration: 27.68 Å; Cα contacts (8 Å, |Δi|>4): 119; chains: 1; bounding box: 43×54×85 Å

Secondary structure (DSSP, 8-state):
--HHHHHHHHHHHHHHHHHHHHHHHHTT-----------------------SSTT---------PPPP---EEEEEEEEEE-TTSPEEEEEEEEE-SSSS-SEEEEEEEETTEEEEEEE--

Foldseek 3Di:
DDPVVVVVVVVVVVVVVVVVVVVVVVVPPPDDDDDDDDDDDDDPDDDDDDDDDPPPPPDPVVPDPDDAKDWDKDKDFPVDADPVRFTKMKMWTADRDDPDDGAIKIWIATPVGTDDMDGDD

pLDDT: mean 73.14, std 21.76, range [38.38, 97.69]